Protein AF-A0A7C1H3E2-F1 (afdb_monomer_lite)

pLDDT: mean 92.27, std 12.55, range [46.12, 98.69]

Secondary structure (DSSP, 8-state):
--HHHHHHHHHHTT-SEEEEEEETB-TTHHHHHHHHHTTT-EEEEEEEEEPTT--EEEEEE-SHHHHHHHHHHHHHH-------TTS------

Radius of gyration: 14.84 Å; chains: 1; bounding box: 32×28×38 Å

Structure (mmCIF, N/CA/C/O backbone):
data_AF-A0A7C1H3E2-F1
#
_entry.id   AF-A0A7C1H3E2-F1
#
loop_
_atom_site.group_PDB
_atom_site.id
_atom_site.type_symbol
_atom_site.label_atom_id
_atom_site.label_alt_id
_atom_site.label_comp_id
_atom_site.label_asym_id
_atom_site.label_entity_id
_atom_site.label_seq_id
_atom_site.pdbx_PDB_ins_code
_atom_site.Cartn_x
_atom_site.Cartn_y
_atom_site.Cartn_z
_atom_site.occupancy
_atom_site.B_iso_or_equiv
_atom_site.auth_seq_id
_atom_site.auth_comp_id
_atom_site.auth_asym_id
_atom_site.auth_atom_id
_atom_site.pdbx_PDB_model_num
ATOM 1 N N . MET A 1 1 ? -4.549 11.671 -3.867 1.00 83.81 1 MET A N 1
ATOM 2 C CA . MET A 1 1 ? -5.164 12.211 -2.626 1.00 83.81 1 MET A CA 1
ATOM 3 C C . MET A 1 1 ? -4.182 11.984 -1.484 1.00 83.81 1 MET A C 1
ATOM 5 O O . MET A 1 1 ? -3.506 10.969 -1.522 1.00 83.81 1 MET A O 1
ATOM 9 N N . SER A 1 2 ? -4.033 12.894 -0.515 1.00 96.19 2 SER A N 1
ATOM 10 C CA . SER A 1 2 ? -3.053 12.683 0.566 1.00 96.19 2 SER A CA 1
ATOM 11 C C . SER A 1 2 ? -3.481 11.539 1.507 1.00 96.19 2 SER A C 1
ATOM 13 O O . SER A 1 2 ? -4.686 11.360 1.720 1.00 96.19 2 SER A O 1
ATOM 15 N N . PRO A 1 3 ? -2.533 10.817 2.138 1.00 97.38 3 PRO A N 1
ATOM 16 C CA . PRO A 1 3 ? -2.840 9.778 3.128 1.00 97.38 3 PRO A CA 1
ATOM 17 C C . PRO A 1 3 ? -3.771 10.245 4.259 1.00 97.38 3 PRO A C 1
ATOM 19 O O . PRO A 1 3 ? -4.685 9.527 4.660 1.00 97.38 3 PRO A O 1
ATOM 22 N N . VAL A 1 4 ? -3.601 11.486 4.732 1.00 98.12 4 VAL A N 1
ATOM 23 C CA . VAL A 1 4 ? -4.461 12.087 5.769 1.00 98.12 4 VAL A CA 1
ATOM 24 C C . VAL A 1 4 ? -5.908 12.202 5.299 1.00 98.12 4 VAL A C 1
ATOM 26 O O . VAL A 1 4 ? -6.824 11.854 6.048 1.00 98.12 4 VAL A O 1
ATOM 29 N N . ASN A 1 5 ? -6.124 12.655 4.063 1.00 98.31 5 ASN A N 1
ATOM 30 C CA . ASN A 1 5 ? -7.467 12.827 3.516 1.00 98.31 5 ASN A CA 1
ATOM 31 C C . ASN A 1 5 ? -8.146 11.475 3.273 1.00 98.31 5 ASN A C 1
ATOM 33 O O . ASN A 1 5 ? -9.326 11.336 3.590 1.00 98.31 5 ASN A O 1
ATOM 37 N N . ILE A 1 6 ? -7.395 10.474 2.792 1.00 98.12 6 ILE A N 1
ATOM 38 C CA . ILE A 1 6 ? -7.883 9.096 2.613 1.00 98.12 6 ILE A CA 1
ATOM 39 C C . ILE A 1 6 ? -8.409 8.544 3.938 1.00 98.12 6 ILE A C 1
ATOM 41 O O . ILE A 1 6 ? -9.582 8.186 4.043 1.00 98.12 6 ILE A O 1
ATOM 45 N N . VAL A 1 7 ? -7.568 8.542 4.974 1.00 98.50 7 VAL A N 1
ATOM 46 C CA . VAL A 1 7 ? -7.927 7.981 6.281 1.00 98.50 7 VAL A CA 1
ATOM 47 C C . VAL A 1 7 ? -9.059 8.763 6.946 1.00 98.50 7 VAL A C 1
ATOM 49 O O . VAL A 1 7 ? -9.972 8.169 7.519 1.00 98.50 7 VAL A O 1
ATOM 52 N N . THR A 1 8 ? -9.039 10.095 6.853 1.00 98.38 8 THR A N 1
ATOM 53 C CA . THR A 1 8 ? -10.106 10.937 7.414 1.00 98.38 8 THR A CA 1
ATOM 54 C C . THR A 1 8 ? -11.447 10.623 6.764 1.00 98.38 8 THR A C 1
ATOM 56 O O . THR A 1 8 ? -12.451 10.488 7.464 1.00 98.38 8 THR A O 1
ATOM 59 N N . ARG A 1 9 ? -11.470 10.460 5.438 1.00 98.50 9 ARG A N 1
ATOM 60 C CA . ARG A 1 9 ? -12.698 10.131 4.719 1.00 98.50 9 ARG A CA 1
ATOM 61 C C . ARG A 1 9 ? -13.194 8.725 5.053 1.00 98.50 9 ARG A C 1
ATOM 63 O O . ARG A 1 9 ? -14.387 8.562 5.291 1.00 98.50 9 ARG A O 1
ATOM 70 N N . ALA A 1 10 ? -12.297 7.744 5.137 1.00 98.44 10 ALA A N 1
ATOM 71 C CA . ALA A 1 10 ? -12.642 6.379 5.534 1.00 98.44 10 ALA A CA 1
ATOM 72 C C . ALA A 1 10 ? -13.285 6.331 6.932 1.00 98.44 10 ALA A C 1
ATOM 74 O O . ALA A 1 10 ? -14.315 5.682 7.112 1.00 98.44 10 ALA A O 1
ATOM 75 N N . ALA A 1 11 ? -12.746 7.097 7.887 1.00 98.44 11 ALA A N 1
ATOM 76 C CA . ALA A 1 11 ? -13.309 7.215 9.231 1.00 98.44 11 ALA A CA 1
ATOM 77 C C . ALA A 1 11 ? -14.717 7.831 9.222 1.00 98.44 11 ALA A C 1
ATOM 79 O O . ALA A 1 11 ? -15.619 7.314 9.874 1.00 98.44 11 ALA A O 1
ATOM 80 N N . GLN A 1 12 ? -14.930 8.903 8.449 1.00 98.44 12 GLN A N 1
ATOM 81 C CA . GLN A 1 12 ? -16.256 9.521 8.290 1.00 98.44 12 GLN A CA 1
ATOM 82 C C . GLN A 1 12 ? -17.290 8.565 7.683 1.00 98.44 12 GLN A C 1
ATOM 84 O O . GLN A 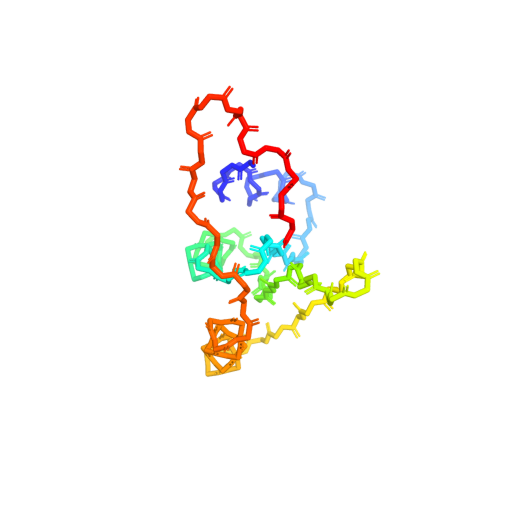1 12 ? -18.479 8.704 7.946 1.00 98.44 12 GLN A O 1
ATOM 89 N N . MET A 1 13 ? -16.841 7.623 6.853 1.00 98.38 13 MET A N 1
ATOM 90 C CA . MET A 1 13 ? -17.686 6.614 6.216 1.00 98.38 13 MET A CA 1
ATOM 91 C C . MET A 1 13 ? -17.907 5.367 7.088 1.00 98.38 13 MET A C 1
ATOM 93 O O . MET A 1 13 ? -18.649 4.481 6.678 1.00 98.38 13 MET A O 1
ATOM 97 N N . GLY A 1 14 ? -17.276 5.277 8.264 1.00 98.19 14 GLY A N 1
ATOM 98 C CA . GLY A 1 14 ? -17.383 4.109 9.141 1.00 98.19 14 GLY A CA 1
ATOM 99 C C . GLY A 1 14 ? -16.698 2.851 8.593 1.00 98.19 14 GLY A C 1
ATOM 100 O O . GLY A 1 14 ? -17.102 1.743 8.935 1.00 98.19 14 GLY A O 1
ATOM 101 N N . LEU 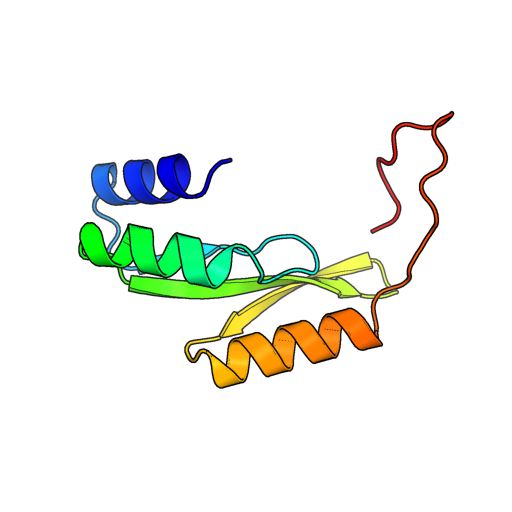A 1 15 ? -15.687 2.996 7.726 1.00 98.56 15 LEU A N 1
ATOM 102 C CA . LEU A 1 15 ? -14.947 1.854 7.182 1.00 98.56 15 LEU A CA 1
ATOM 103 C C . LEU A 1 15 ? -13.997 1.268 8.233 1.00 98.56 15 LEU A C 1
ATOM 105 O O . LEU A 1 15 ? -13.227 2.002 8.846 1.00 98.56 15 LEU A O 1
ATOM 109 N N . GLY A 1 16 ? -14.008 -0.058 8.393 1.00 98.31 16 GLY A N 1
ATOM 110 C CA . GLY A 1 16 ? -13.083 -0.775 9.283 1.00 98.31 16 GLY A CA 1
ATOM 111 C C . GLY A 1 16 ? -11.786 -1.240 8.611 1.00 98.31 16 GLY A C 1
ATOM 112 O O . GLY A 1 16 ? -10.817 -1.548 9.302 1.00 98.31 16 GLY A O 1
ATOM 113 N N . LEU A 1 17 ? -11.755 -1.278 7.276 1.00 98.31 17 LEU A N 1
ATOM 114 C CA . LEU A 1 17 ? -10.638 -1.780 6.479 1.00 98.31 17 LEU A CA 1
ATOM 115 C C . LEU A 1 17 ? -10.449 -0.920 5.229 1.00 98.31 17 LEU A C 1
ATOM 117 O O . LEU A 1 17 ? -11.419 -0.623 4.531 1.00 98.31 17 LEU A O 1
ATOM 121 N N . ILE A 1 18 ? -9.203 -0.561 4.932 1.00 98.38 18 ILE A N 1
ATOM 122 C CA . ILE A 1 18 ? -8.803 0.100 3.686 1.00 98.38 18 ILE A CA 1
ATOM 123 C C . ILE A 1 18 ? -7.513 -0.513 3.132 1.00 98.38 18 ILE A C 1
ATOM 125 O O . ILE A 1 18 ? -6.772 -1.188 3.844 1.00 98.38 18 ILE A O 1
ATOM 129 N N . ALA A 1 19 ? -7.222 -0.230 1.867 1.00 97.94 19 ALA A N 1
ATOM 130 C CA . ALA A 1 19 ? -5.915 -0.433 1.259 1.00 97.94 19 ALA A CA 1
ATOM 131 C C . ALA A 1 19 ? -5.588 0.786 0.390 1.00 97.94 19 ALA A C 1
ATOM 133 O O . ALA A 1 19 ? -6.490 1.376 -0.208 1.00 97.94 19 ALA A O 1
ATOM 134 N N . VAL A 1 20 ? -4.314 1.168 0.329 1.00 97.00 20 VAL A N 1
ATOM 135 C CA . VAL A 1 20 ? -3.818 2.169 -0.626 1.00 97.00 20 VAL A CA 1
ATOM 136 C C . VAL A 1 20 ? -2.932 1.456 -1.629 1.00 97.00 20 VAL A C 1
ATOM 138 O O . VAL A 1 20 ? -2.035 0.717 -1.231 1.00 97.00 20 VAL A O 1
ATOM 141 N N . THR A 1 21 ? -3.222 1.665 -2.910 1.00 97.50 21 THR A N 1
ATOM 142 C CA . THR A 1 21 ? -2.602 0.978 -4.046 1.00 97.50 21 THR A CA 1
ATOM 143 C C . THR A 1 21 ? -2.055 2.020 -5.012 1.00 97.50 21 THR A C 1
ATOM 145 O O . THR A 1 21 ? -2.658 2.292 -6.046 1.00 97.50 21 THR A O 1
ATOM 148 N N . ASP A 1 22 ? -0.945 2.661 -4.644 1.00 95.81 22 ASP A N 1
ATOM 149 C CA . ASP A 1 22 ? -0.278 3.599 -5.550 1.00 95.81 22 ASP A CA 1
ATOM 150 C C . ASP A 1 22 ? 0.332 2.840 -6.743 1.00 95.81 22 ASP A C 1
ATOM 152 O O . ASP A 1 22 ? 0.655 1.650 -6.650 1.00 95.81 22 ASP A O 1
ATOM 156 N N . HIS A 1 23 ? 0.500 3.529 -7.873 1.00 94.00 23 HIS A N 1
ATOM 157 C CA . HIS A 1 23 ? 1.074 2.929 -9.077 1.00 94.00 23 HIS A CA 1
ATOM 158 C C . HIS A 1 23 ? 2.508 2.467 -8.840 1.00 94.00 23 HIS A C 1
ATOM 160 O O . HIS A 1 23 ? 3.372 3.283 -8.510 1.00 94.00 23 HIS A O 1
ATOM 166 N N . ASN A 1 24 ? 2.745 1.166 -9.035 1.00 94.81 24 ASN A N 1
ATOM 167 C CA . ASN A 1 24 ? 4.057 0.528 -8.939 1.00 94.81 24 ASN A CA 1
ATOM 168 C C . ASN A 1 24 ? 4.829 0.916 -7.655 1.00 94.81 24 ASN A C 1
ATOM 170 O O . ASN A 1 24 ? 6.053 1.038 -7.652 1.00 94.81 24 ASN A O 1
ATOM 174 N N . CYS A 1 25 ? 4.118 1.173 -6.553 1.00 95.62 25 CYS A N 1
ATOM 175 C CA . CYS A 1 25 ? 4.724 1.737 -5.356 1.00 95.62 25 CYS A CA 1
ATOM 176 C C . CYS A 1 25 ? 3.904 1.416 -4.107 1.00 95.62 25 CYS A C 1
ATOM 178 O O . CYS A 1 25 ? 2.681 1.504 -4.098 1.00 95.62 25 CYS A O 1
ATOM 180 N N . THR A 1 26 ? 4.600 1.094 -3.021 1.00 97.69 26 THR A N 1
ATOM 181 C CA . THR A 1 26 ? 4.019 0.831 -1.696 1.00 97.69 26 THR A CA 1
ATOM 182 C C . THR A 1 26 ? 4.481 1.845 -0.644 1.00 97.69 26 THR A C 1
ATOM 184 O O . THR A 1 26 ? 4.186 1.688 0.543 1.00 97.69 26 THR A O 1
ATOM 187 N N . LEU A 1 27 ? 5.227 2.887 -1.035 1.00 97.06 27 LEU A N 1
ATOM 188 C CA . LEU A 1 27 ? 5.957 3.760 -0.105 1.00 97.06 27 LEU A CA 1
ATOM 189 C C . LEU A 1 27 ? 5.048 4.615 0.791 1.00 97.06 27 LEU A C 1
ATOM 191 O O . LEU A 1 27 ? 5.433 4.947 1.911 1.00 97.06 27 LEU A O 1
ATOM 195 N N . HIS A 1 28 ? 3.820 4.925 0.365 1.00 97.25 28 HIS A N 1
ATOM 196 C CA . HIS A 1 28 ? 2.830 5.556 1.247 1.00 97.25 28 HIS A CA 1
ATOM 197 C C . HIS A 1 28 ? 2.161 4.584 2.223 1.00 97.25 28 HIS A C 1
ATOM 199 O O . HIS A 1 28 ? 1.467 5.032 3.142 1.00 97.25 28 HIS A O 1
ATOM 205 N N . GLY A 1 29 ? 2.363 3.276 2.060 1.00 97.19 29 GLY A N 1
ATOM 206 C CA . GLY A 1 29 ? 1.789 2.238 2.906 1.00 97.19 29 GLY A CA 1
ATOM 207 C C . GLY A 1 29 ? 2.050 2.477 4.396 1.00 97.19 29 GLY A C 1
ATOM 208 O O . GLY A 1 29 ? 1.081 2.629 5.145 1.00 97.19 29 GLY A O 1
ATOM 209 N N . PRO A 1 30 ? 3.317 2.566 4.857 1.00 98.00 30 PRO A N 1
ATOM 210 C CA . PRO A 1 30 ? 3.634 2.713 6.281 1.00 98.00 30 PRO A CA 1
ATOM 211 C C . PRO A 1 30 ? 3.002 3.954 6.919 1.00 98.00 30 PRO A C 1
ATOM 213 O O . PRO A 1 30 ? 2.411 3.875 8.001 1.00 98.00 30 PRO A O 1
ATOM 216 N N . LEU A 1 31 ? 3.058 5.094 6.219 1.00 98.25 31 LEU A N 1
ATOM 217 C CA . LEU A 1 31 ? 2.423 6.330 6.673 1.00 98.25 31 LEU A CA 1
ATOM 218 C C . LEU A 1 31 ? 0.905 6.150 6.772 1.00 98.25 31 LEU A C 1
ATOM 220 O O . LEU A 1 31 ? 0.328 6.422 7.823 1.00 98.25 31 LEU A O 1
ATOM 224 N N . THR A 1 32 ? 0.259 5.656 5.716 1.00 98.31 32 THR A N 1
ATOM 225 C CA . THR A 1 32 ? -1.196 5.454 5.688 1.00 98.31 32 THR A CA 1
ATOM 226 C C . THR A 1 32 ? -1.648 4.519 6.803 1.00 98.31 32 THR A C 1
ATOM 228 O O . THR A 1 32 ? -2.592 4.847 7.520 1.00 98.31 32 THR A O 1
ATOM 231 N N . ARG A 1 33 ? -0.939 3.405 7.020 1.00 98.44 33 ARG A N 1
ATOM 232 C CA . ARG A 1 33 ? -1.256 2.448 8.084 1.00 98.44 33 ARG A CA 1
ATOM 233 C C . ARG A 1 33 ? -1.148 3.069 9.473 1.00 98.44 33 ARG A C 1
ATOM 235 O O . ARG A 1 33 ? -2.058 2.903 10.282 1.00 98.44 33 ARG A O 1
ATOM 242 N N . SER A 1 34 ? -0.102 3.857 9.725 1.00 98.50 34 SER A N 1
ATOM 243 C CA . SER A 1 34 ? 0.045 4.615 10.975 1.00 98.50 34 SER A CA 1
ATOM 244 C C . SER A 1 34 ? -1.098 5.614 11.194 1.00 98.50 34 SER A C 1
ATOM 246 O O . SER A 1 34 ? -1.605 5.749 12.309 1.00 98.50 34 SER A O 1
ATOM 248 N N . LEU A 1 35 ? -1.538 6.318 10.144 1.00 98.56 35 LEU A N 1
ATOM 249 C CA . LEU A 1 35 ? -2.673 7.242 10.223 1.00 98.56 35 LEU A CA 1
ATOM 250 C C . LEU A 1 35 ? -3.994 6.496 10.490 1.00 98.56 35 LEU A C 1
ATOM 252 O O . LEU A 1 35 ? -4.770 6.925 11.344 1.00 98.56 35 LEU A O 1
ATOM 256 N N . ALA A 1 36 ? -4.235 5.394 9.774 1.00 98.56 36 ALA A N 1
ATOM 257 C CA . ALA A 1 36 ? -5.448 4.578 9.852 1.00 98.56 36 ALA A CA 1
ATOM 258 C C . ALA A 1 36 ? -5.619 3.929 11.230 1.00 98.56 36 ALA A C 1
ATOM 260 O O . ALA A 1 36 ? -6.697 4.016 11.823 1.00 98.56 36 ALA A O 1
ATOM 261 N N . ALA A 1 37 ? -4.529 3.400 11.796 1.00 98.38 37 ALA A N 1
ATOM 262 C CA . ALA A 1 37 ? -4.523 2.799 13.126 1.00 98.38 37 ALA A CA 1
ATOM 263 C C . ALA A 1 37 ? -5.007 3.781 14.209 1.00 98.38 37 ALA A C 1
ATOM 265 O O . ALA A 1 37 ? -5.801 3.411 15.071 1.00 98.38 37 ALA A O 1
ATOM 266 N N . ARG A 1 38 ? -4.631 5.068 14.123 1.00 98.31 38 ARG A N 1
ATOM 267 C CA . ARG A 1 38 ? -5.105 6.115 15.057 1.00 98.31 38 ARG A CA 1
ATOM 268 C C . ARG A 1 38 ? -6.603 6.415 14.953 1.00 98.31 38 ARG A C 1
ATOM 270 O O . ARG A 1 38 ? -7.142 7.119 15.802 1.00 98.31 38 ARG A O 1
ATOM 277 N N . LYS A 1 39 ? -7.266 5.930 13.905 1.00 98.12 39 LYS A N 1
ATOM 278 C CA . LYS A 1 39 ? -8.714 6.038 13.689 1.00 98.12 39 LYS A CA 1
ATOM 279 C C . LYS A 1 39 ? -9.443 4.707 13.900 1.00 98.12 39 LYS A C 1
ATOM 281 O O . LYS A 1 39 ? -10.639 4.652 13.646 1.00 98.12 39 LYS A O 1
ATOM 286 N N . GLY A 1 40 ? -8.749 3.661 14.360 1.00 98.19 40 GLY A N 1
ATOM 287 C CA . GLY A 1 40 ? -9.327 2.324 14.525 1.00 98.19 40 GLY A C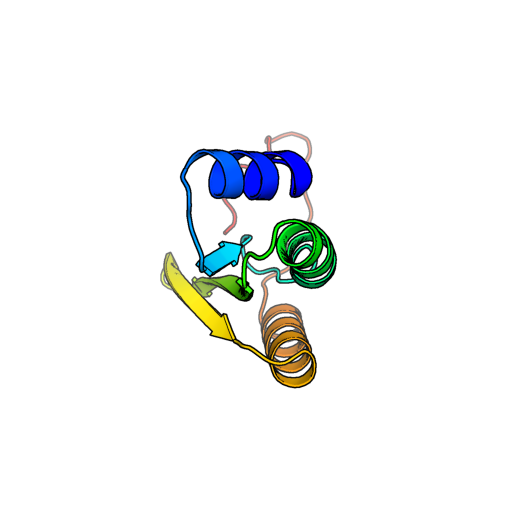A 1
ATOM 288 C C . GLY A 1 40 ? -9.613 1.608 13.202 1.00 98.19 40 GLY A C 1
ATOM 289 O O . GLY A 1 40 ? -10.447 0.711 13.171 1.00 98.19 40 GLY A O 1
ATOM 290 N N . ILE A 1 41 ? -8.952 2.014 12.114 1.00 98.69 41 ILE A N 1
ATOM 291 C CA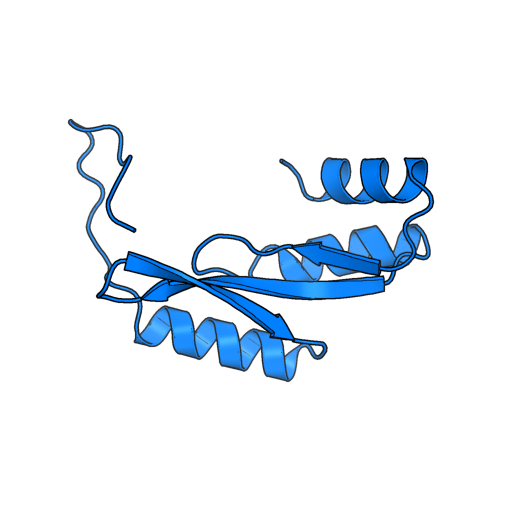 . ILE A 1 41 ? -9.124 1.437 10.777 1.00 98.69 41 ILE A CA 1
ATOM 292 C C . ILE A 1 41 ? -7.914 0.559 10.475 1.00 98.69 41 ILE A C 1
ATOM 294 O O . ILE A 1 41 ? -6.772 1.015 10.585 1.00 98.69 41 ILE A O 1
ATOM 298 N N . TYR A 1 42 ? -8.151 -0.683 10.059 1.00 98.50 42 TYR A N 1
ATOM 299 C CA . TYR A 1 42 ? -7.083 -1.543 9.566 1.00 98.50 42 TYR A CA 1
ATOM 300 C C . TYR A 1 42 ? -6.700 -1.132 8.141 1.00 98.50 42 TYR A C 1
ATOM 302 O O . TYR A 1 42 ? -7.565 -0.865 7.308 1.00 98.50 42 TYR A O 1
ATOM 310 N N . CYS A 1 43 ? -5.404 -1.056 7.848 1.00 98.44 43 CYS A N 1
ATOM 311 C CA . CYS A 1 43 ? -4.915 -0.714 6.515 1.00 98.44 43 CYS A CA 1
ATOM 312 C C . CYS A 1 43 ? -4.013 -1.832 6.010 1.00 98.44 43 CYS A C 1
ATOM 314 O O . CYS A 1 43 ? -2.963 -2.070 6.606 1.00 98.44 43 CYS A O 1
ATOM 316 N N . LEU A 1 44 ? -4.397 -2.464 4.904 1.00 98.50 44 LEU A N 1
ATOM 317 C CA . LEU A 1 44 ? -3.498 -3.319 4.136 1.00 98.50 44 LEU A CA 1
ATOM 318 C C . LEU A 1 44 ? -2.533 -2.452 3.332 1.00 98.50 44 LEU A C 1
ATOM 320 O O . LEU A 1 44 ? -2.840 -1.309 2.972 1.00 98.50 44 LEU A O 1
ATOM 324 N N . PHE A 1 45 ? -1.374 -3.012 3.022 1.00 98.50 45 PHE A N 1
ATOM 325 C CA . PHE A 1 45 ? -0.504 -2.439 2.013 1.00 98.50 45 PHE A CA 1
ATOM 326 C C . PHE A 1 45 ? -0.930 -2.904 0.633 1.00 98.50 45 PHE A C 1
ATOM 328 O O . PHE A 1 45 ? -1.413 -4.023 0.466 1.00 98.50 45 PHE A O 1
ATOM 335 N N . GLY A 1 46 ? -0.690 -2.068 -0.368 1.00 97.50 46 GLY A N 1
ATOM 336 C CA . GLY A 1 46 ? -0.847 -2.499 -1.736 1.00 97.50 46 GLY A CA 1
ATOM 337 C C . GLY A 1 46 ? -0.140 -1.614 -2.739 1.00 97.50 46 GLY A C 1
ATOM 338 O O . GLY A 1 46 ? 0.407 -0.564 -2.403 1.00 97.50 46 GLY A O 1
ATOM 339 N N . ALA A 1 47 ? -0.160 -2.086 -3.975 1.00 97.88 47 ALA A N 1
ATOM 340 C CA . ALA A 1 47 ? 0.279 -1.368 -5.157 1.00 97.88 47 ALA A CA 1
ATOM 341 C C . ALA A 1 47 ? -0.639 -1.741 -6.322 1.00 97.88 47 ALA A C 1
ATOM 343 O O . ALA A 1 47 ? -1.131 -2.871 -6.403 1.00 97.88 47 ALA A O 1
ATOM 344 N N . GLU A 1 48 ? -0.859 -0.787 -7.217 1.00 97.88 48 GLU A N 1
ATOM 345 C CA . GLU A 1 48 ? -1.407 -1.049 -8.542 1.00 97.88 48 GLU A CA 1
ATOM 346 C C . GLU A 1 48 ? -0.229 -1.301 -9.486 1.00 97.88 48 GLU A C 1
ATOM 348 O O . GLU A 1 48 ? 0.458 -0.367 -9.903 1.00 97.88 48 GLU A O 1
ATOM 353 N N . VAL A 1 49 ? 0.051 -2.576 -9.749 1.00 95.81 49 VAL A N 1
ATOM 354 C CA . VAL A 1 49 ? 1.167 -3.012 -10.591 1.00 95.81 49 VAL A CA 1
ATOM 355 C C . VAL A 1 49 ? 0.711 -3.079 -12.042 1.00 95.81 49 VAL A C 1
ATOM 357 O O . VAL A 1 49 ? -0.311 -3.697 -12.337 1.00 95.81 49 VAL A O 1
ATOM 360 N N . ASN A 1 50 ? 1.474 -2.472 -12.945 1.00 93.38 50 ASN A N 1
ATOM 361 C CA . ASN A 1 50 ? 1.223 -2.536 -14.384 1.00 93.38 50 ASN A CA 1
ATOM 362 C C . ASN A 1 50 ? 2.134 -3.587 -15.047 1.00 93.38 50 ASN A C 1
ATOM 364 O O . ASN A 1 50 ? 3.331 -3.652 -14.759 1.00 93.38 50 ASN A O 1
ATOM 368 N N . THR A 1 51 ? 1.568 -4.447 -15.898 1.00 91.12 51 THR A N 1
ATOM 369 C CA . THR A 1 51 ? 2.337 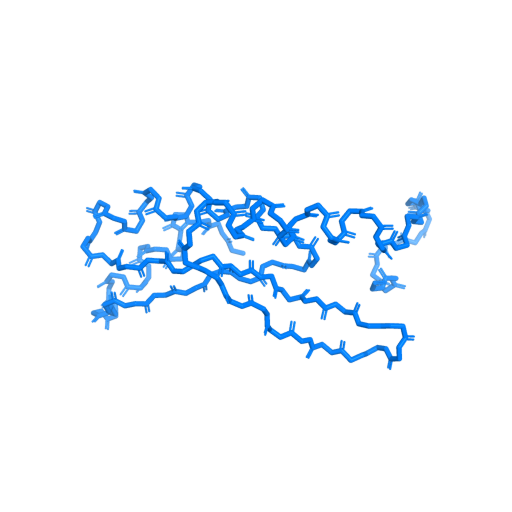-5.431 -16.680 1.00 91.12 51 THR A CA 1
ATOM 370 C C . THR A 1 51 ? 2.779 -4.860 -18.023 1.00 91.12 51 THR A C 1
ATOM 372 O O . THR A 1 51 ? 2.265 -3.856 -18.498 1.00 91.12 51 THR A O 1
ATOM 375 N N . ARG A 1 52 ? 3.689 -5.561 -18.707 1.00 88.81 52 ARG A N 1
ATOM 376 C CA . ARG A 1 52 ? 4.177 -5.178 -20.045 1.00 88.81 52 ARG A CA 1
ATOM 377 C C . ARG A 1 52 ? 3.084 -5.155 -21.120 1.00 88.81 52 ARG A C 1
ATOM 379 O O . ARG A 1 52 ? 3.258 -4.525 -22.156 1.00 88.81 52 ARG A O 1
ATOM 386 N N . GLU A 1 53 ? 1.999 -5.886 -20.899 1.00 92.62 53 GLU A N 1
ATOM 387 C CA . GLU A 1 53 ? 0.797 -5.921 -21.732 1.00 92.62 53 GLU A CA 1
ATOM 388 C C . GLU A 1 53 ? -0.218 -4.834 -21.344 1.00 92.62 53 GLU A C 1
ATOM 390 O O . GLU A 1 53 ? -1.348 -4.865 -21.828 1.00 92.62 53 GLU A O 1
ATOM 395 N N . GLU A 1 54 ? 0.170 -3.889 -20.479 1.00 89.44 54 GLU A N 1
ATOM 396 C CA . GLU A 1 54 ? -0.666 -2.797 -19.972 1.00 89.44 54 GLU A CA 1
ATOM 397 C C . GLU A 1 54 ? -1.841 -3.284 -19.105 1.00 89.44 54 GLU A C 1
ATOM 399 O O . GLU A 1 54 ? -2.900 -2.656 -19.035 1.00 89.44 54 GLU A O 1
ATOM 404 N N . ILE A 1 55 ? -1.675 -4.427 -18.429 1.00 94.38 55 ILE A N 1
ATOM 405 C CA . ILE A 1 55 ? -2.677 -4.956 -17.499 1.00 94.38 55 ILE A CA 1
ATOM 406 C C . ILE A 1 55 ? -2.422 -4.375 -16.110 1.00 94.38 55 ILE A C 1
ATOM 408 O O . ILE A 1 55 ? -1.307 -4.428 -15.599 1.00 94.38 55 ILE A O 1
ATOM 412 N N . HIS A 1 56 ? -3.473 -3.848 -15.483 1.00 94.94 56 HIS A N 1
ATOM 413 C CA . HIS A 1 56 ? -3.411 -3.280 -14.140 1.00 94.94 56 HIS A CA 1
ATOM 414 C C . HIS A 1 56 ? -3.847 -4.325 -13.115 1.00 94.94 56 HIS A C 1
ATOM 416 O O . HIS A 1 56 ? -4.982 -4.807 -13.133 1.00 94.94 56 HIS A O 1
ATOM 422 N N . CYS A 1 57 ? -2.942 -4.658 -12.206 1.00 96.25 57 CYS A N 1
ATOM 423 C CA . CYS A 1 57 ? -3.123 -5.679 -11.188 1.00 96.25 57 CYS A CA 1
ATOM 424 C C . CYS A 1 57 ? -3.076 -5.045 -9.798 1.00 96.25 57 CYS A C 1
ATOM 426 O O . CYS A 1 57 ? -2.123 -4.350 -9.451 1.00 96.25 57 CYS A O 1
ATOM 428 N N . LEU A 1 58 ? -4.080 -5.325 -8.967 1.00 98.06 58 LEU A N 1
ATOM 429 C CA . LEU A 1 58 ? -4.036 -4.957 -7.555 1.00 98.06 58 LEU A CA 1
ATOM 430 C C . LEU A 1 58 ? -3.279 -6.026 -6.769 1.00 98.06 58 LEU A C 1
ATOM 432 O O . LEU A 1 58 ? -3.685 -7.188 -6.730 1.00 98.06 58 LEU A O 1
ATOM 436 N N . CYS A 1 59 ? -2.206 -5.617 -6.104 1.00 97.94 59 CYS A N 1
ATOM 437 C CA . CYS A 1 59 ? -1.458 -6.455 -5.178 1.00 97.94 59 CYS A CA 1
ATOM 438 C C . CYS A 1 59 ? -1.728 -5.969 -3.755 1.00 97.94 59 CYS A C 1
ATOM 440 O O . CYS A 1 59 ? -1.511 -4.795 -3.465 1.00 97.94 59 CYS A O 1
ATOM 442 N N . LEU A 1 60 ? -2.190 -6.860 -2.873 1.00 98.50 60 LEU A N 1
ATOM 443 C CA . LEU A 1 60 ? -2.475 -6.558 -1.469 1.00 98.50 60 LEU A CA 1
ATOM 444 C C . LEU A 1 60 ? -1.668 -7.483 -0.563 1.00 98.50 60 LEU A C 1
ATOM 446 O O . LEU A 1 60 ? -1.657 -8.696 -0.767 1.00 98.50 60 LEU A O 1
ATOM 450 N N . VAL A 1 61 ? -1.016 -6.908 0.443 1.00 98.31 61 VAL A N 1
ATOM 451 C CA . VAL A 1 61 ? -0.210 -7.627 1.435 1.00 98.31 61 VAL A CA 1
ATOM 452 C C . VAL A 1 61 ? -0.409 -7.025 2.822 1.00 98.31 61 VAL A C 1
ATOM 454 O O . VAL A 1 61 ? -0.831 -5.875 2.959 1.00 98.31 61 VAL A O 1
ATOM 457 N N . ASP A 1 62 ? -0.124 -7.803 3.860 1.00 97.69 62 ASP A N 1
ATOM 458 C CA . ASP A 1 62 ? -0.483 -7.442 5.233 1.00 97.69 62 ASP A CA 1
ATOM 459 C C . ASP A 1 62 ? 0.735 -7.055 6.082 1.00 97.69 62 ASP A C 1
ATOM 461 O O . ASP A 1 62 ? 0.721 -6.062 6.820 1.00 97.69 62 ASP A O 1
ATOM 465 N N . THR A 1 63 ? 1.831 -7.807 5.962 1.00 98.38 63 THR A N 1
ATOM 466 C CA . THR A 1 63 ? 3.021 -7.574 6.789 1.00 98.38 63 THR A CA 1
ATOM 467 C C . THR A 1 63 ? 4.005 -6.604 6.137 1.00 98.38 63 THR A C 1
ATOM 469 O O . THR A 1 63 ? 3.994 -6.376 4.925 1.00 98.38 63 THR A O 1
ATOM 472 N N . GLU A 1 64 ? 4.869 -6.006 6.958 1.00 98.12 64 GLU A N 1
ATOM 473 C CA . GLU A 1 64 ? 5.915 -5.102 6.468 1.00 98.12 64 GLU A CA 1
ATOM 474 C C . GLU A 1 64 ? 6.932 -5.853 5.600 1.00 98.12 64 GLU A C 1
ATOM 476 O O . GLU A 1 64 ? 7.379 -5.339 4.579 1.00 98.12 64 GLU A O 1
ATOM 481 N N . GLU A 1 65 ? 7.237 -7.099 5.957 1.00 98.62 65 GLU A N 1
ATOM 482 C CA . GLU A 1 65 ? 8.136 -7.978 5.211 1.00 98.62 65 GLU A CA 1
ATOM 483 C C . GLU A 1 65 ? 7.570 -8.279 3.819 1.00 98.62 65 GLU A C 1
ATOM 485 O O . GLU A 1 65 ? 8.288 -8.183 2.825 1.00 98.62 65 GLU A O 1
ATOM 490 N N . GLN A 1 66 ? 6.268 -8.574 3.724 1.00 98.62 66 GLN A N 1
ATOM 491 C CA . GLN A 1 66 ? 5.598 -8.778 2.438 1.00 98.62 66 GLN A CA 1
ATOM 492 C C . GLN A 1 66 ? 5.564 -7.491 1.603 1.00 98.62 66 GLN A C 1
ATOM 494 O O . GLN A 1 66 ? 5.763 -7.541 0.389 1.00 98.62 66 GLN A O 1
ATOM 499 N N . ARG A 1 67 ? 5.340 -6.333 2.239 1.00 98.44 67 ARG A N 1
ATOM 500 C CA . ARG A 1 67 ? 5.373 -5.024 1.571 1.00 98.44 67 ARG A CA 1
ATOM 501 C C . ARG A 1 67 ? 6.748 -4.729 0.984 1.00 98.44 67 ARG A C 1
ATOM 503 O O . ARG A 1 67 ? 6.830 -4.290 -0.158 1.00 98.44 67 ARG A O 1
ATOM 510 N N . LEU A 1 68 ? 7.808 -4.956 1.756 1.00 98.62 68 LEU A N 1
ATOM 511 C CA . LEU A 1 68 ? 9.185 -4.763 1.307 1.00 98.62 68 LEU A CA 1
ATOM 512 C C . LEU A 1 68 ? 9.523 -5.712 0.156 1.00 98.62 68 LEU A C 1
ATOM 514 O O . LEU A 1 68 ? 10.020 -5.251 -0.863 1.00 98.62 68 LEU A O 1
ATOM 518 N N . ALA A 1 69 ? 9.152 -6.992 0.258 1.00 98.62 69 ALA A N 1
ATOM 519 C CA . ALA A 1 69 ? 9.343 -7.951 -0.830 1.00 98.62 69 ALA A CA 1
ATOM 520 C C . ALA A 1 69 ? 8.605 -7.536 -2.118 1.00 98.62 69 ALA A C 1
ATOM 522 O O . ALA A 1 69 ? 9.158 -7.649 -3.211 1.00 98.62 69 ALA A O 1
ATOM 523 N N . LEU A 1 70 ? 7.377 -7.017 -1.999 1.00 98.19 70 LEU A N 1
ATOM 524 C CA . LEU A 1 70 ? 6.625 -6.482 -3.135 1.00 98.19 70 LEU A CA 1
ATOM 525 C C . LEU A 1 70 ? 7.295 -5.232 -3.725 1.00 98.19 70 LEU A C 1
ATOM 527 O O . LEU A 1 70 ? 7.418 -5.134 -4.943 1.00 98.19 70 LEU A O 1
ATOM 531 N N . GLN A 1 71 ? 7.744 -4.290 -2.890 1.00 98.12 71 GLN A N 1
ATOM 532 C CA . GLN A 1 71 ? 8.449 -3.094 -3.360 1.00 98.12 71 GLN A CA 1
ATOM 533 C C . GLN A 1 71 ? 9.739 -3.463 -4.095 1.00 98.12 71 GLN A C 1
ATOM 535 O O . GLN A 1 71 ? 9.976 -2.946 -5.181 1.00 98.12 71 GLN A O 1
ATOM 540 N N . ASP A 1 72 ? 10.538 -4.373 -3.538 1.00 98.25 72 ASP A N 1
ATOM 541 C CA . ASP A 1 72 ? 11.783 -4.833 -4.152 1.00 98.25 72 ASP A CA 1
ATOM 542 C C . ASP A 1 72 ? 11.519 -5.525 -5.492 1.00 98.25 72 ASP A C 1
ATOM 544 O O . ASP A 1 72 ? 12.231 -5.273 -6.466 1.00 98.25 72 ASP A O 1
ATOM 548 N N . TYR A 1 73 ? 10.468 -6.348 -5.575 1.00 97.44 73 TYR A N 1
ATOM 549 C CA . TYR A 1 73 ? 10.039 -6.947 -6.838 1.00 97.44 73 TYR A CA 1
ATOM 550 C C . TYR A 1 73 ? 9.690 -5.875 -7.874 1.00 97.44 73 TYR A C 1
ATOM 552 O O . TYR A 1 73 ? 10.153 -5.951 -9.012 1.00 97.44 73 TYR A O 1
ATOM 560 N N . ILE A 1 74 ? 8.914 -4.857 -7.495 1.00 96.00 74 ILE A N 1
ATOM 561 C CA . ILE A 1 74 ? 8.545 -3.780 -8.416 1.00 96.00 74 ILE A CA 1
ATOM 562 C C . ILE A 1 74 ? 9.789 -3.004 -8.868 1.00 96.00 74 ILE A C 1
ATOM 564 O O . ILE A 1 74 ? 9.990 -2.836 -10.066 1.00 96.00 74 ILE A O 1
ATOM 568 N N . GLU A 1 75 ? 10.670 -2.598 -7.952 1.00 95.12 75 GLU A N 1
ATOM 569 C CA . GLU A 1 75 ? 11.896 -1.851 -8.279 1.00 95.12 75 GLU A CA 1
ATOM 570 C C . GLU A 1 75 ? 12.833 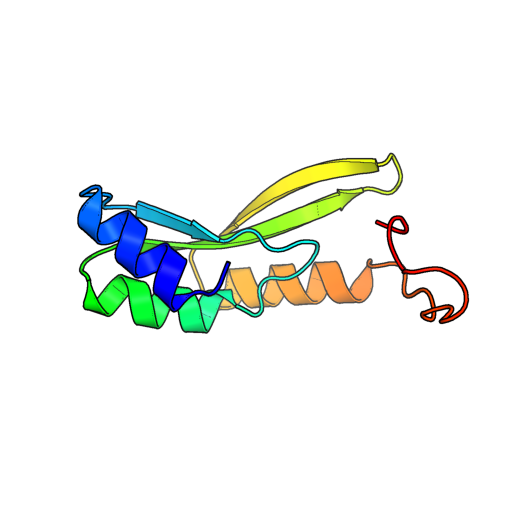-2.606 -9.231 1.00 95.12 75 GLU A C 1
ATOM 572 O O . GLU A 1 75 ? 13.483 -1.988 -10.075 1.00 95.12 75 GLU A O 1
ATOM 577 N N . GLN A 1 76 ? 12.903 -3.935 -9.118 1.00 95.75 76 GLN A N 1
ATOM 578 C CA . GLN A 1 76 ? 13.728 -4.776 -9.991 1.00 95.75 76 GLN A CA 1
ATOM 579 C C . GLN A 1 76 ? 13.145 -4.946 -11.399 1.00 95.75 76 GLN A C 1
ATOM 581 O O . GLN A 1 76 ? 13.896 -5.228 -12.332 1.00 95.75 76 GLN A O 1
ATOM 586 N N . ASN A 1 77 ? 11.827 -4.796 -11.557 1.00 93.69 77 ASN A N 1
ATOM 587 C CA . ASN A 1 77 ? 11.121 -5.091 -12.807 1.00 93.69 77 ASN A CA 1
ATOM 588 C C . ASN A 1 77 ? 10.554 -3.845 -13.506 1.00 93.69 77 ASN A C 1
ATOM 590 O O . ASN A 1 77 ? 10.176 -3.926 -14.677 1.00 93.69 77 ASN A O 1
ATOM 594 N N . ILE A 1 78 ? 10.489 -2.699 -12.824 1.00 90.44 78 ILE A N 1
ATOM 595 C CA . ILE A 1 78 ? 9.932 -1.468 -13.383 1.00 90.44 78 ILE A CA 1
ATOM 596 C C . ILE A 1 78 ? 10.832 -0.901 -14.483 1.00 90.44 78 ILE A C 1
ATOM 598 O O . ILE A 1 78 ? 12.055 -0.790 -14.346 1.00 90.44 78 ILE A O 1
ATOM 602 N N . THR A 1 79 ? 10.215 -0.486 -15.588 1.00 86.00 79 THR A N 1
ATOM 603 C CA . THR A 1 79 ? 10.938 0.196 -16.663 1.00 86.00 79 THR A CA 1
ATOM 604 C C . THR A 1 79 ? 11.188 1.643 -16.250 1.00 86.00 79 THR A C 1
ATOM 606 O O . THR A 1 79 ? 10.261 2.432 -16.098 1.00 86.00 79 THR A O 1
ATOM 609 N N . ARG A 1 80 ? 12.457 2.021 -16.072 1.00 83.31 80 ARG A N 1
ATOM 610 C CA . ARG A 1 80 ? 12.831 3.398 -15.726 1.00 83.31 80 ARG A CA 1
ATOM 611 C C . ARG A 1 80 ? 13.017 4.220 -16.990 1.00 83.31 80 ARG A C 1
ATOM 613 O O . ARG A 1 80 ? 14.010 4.052 -17.696 1.00 83.31 80 ARG A O 1
ATOM 620 N N . ILE A 1 81 ? 12.080 5.126 -17.252 1.00 80.19 81 ILE A N 1
ATOM 621 C CA . ILE A 1 81 ? 12.159 6.031 -18.398 1.00 80.19 81 ILE A CA 1
ATOM 622 C C . ILE A 1 81 ? 12.447 7.451 -17.903 1.00 80.19 81 ILE A C 1
ATOM 624 O O . ILE A 1 81 ? 11.718 7.956 -17.046 1.00 80.19 81 ILE A O 1
ATOM 628 N N . PRO A 1 82 ? 13.511 8.110 -18.400 1.00 81.56 82 PRO A N 1
ATOM 629 C CA . PRO A 1 82 ? 13.794 9.491 -18.045 1.00 81.56 82 PRO A CA 1
ATOM 630 C C . PRO A 1 82 ? 12.618 10.403 -18.392 1.00 81.56 82 PRO A C 1
ATOM 632 O O . PRO A 1 82 ? 12.083 10.353 -19.500 1.00 81.56 82 PRO A O 1
ATOM 635 N N . ASN A 1 83 ? 12.245 11.267 -17.450 1.00 80.06 83 ASN A N 1
ATOM 636 C CA . ASN A 1 83 ? 11.232 12.284 -17.687 1.00 80.06 83 ASN A CA 1
ATOM 637 C C . ASN A 1 83 ? 11.678 13.217 -18.829 1.00 80.06 83 ASN A C 1
ATOM 639 O O . ASN A 1 83 ? 12.750 13.818 -18.747 1.00 80.06 83 ASN A O 1
ATOM 643 N N . ASN A 1 84 ? 10.853 13.364 -19.867 1.00 81.00 84 ASN A N 1
ATOM 644 C CA . ASN A 1 84 ? 11.077 14.334 -20.936 1.00 81.00 84 ASN A CA 1
ATOM 645 C C . ASN A 1 84 ? 10.247 15.598 -20.656 1.00 81.00 84 ASN A C 1
ATOM 647 O O . ASN A 1 84 ? 9.051 15.574 -20.909 1.00 81.00 84 ASN A O 1
ATOM 651 N N . PRO A 1 85 ? 10.842 16.717 -20.210 1.00 80.81 85 PRO A N 1
ATOM 652 C CA . PRO A 1 85 ? 10.099 17.898 -19.757 1.00 80.81 85 PRO A CA 1
ATOM 653 C C . PRO A 1 85 ? 9.279 18.612 -20.847 1.00 80.81 85 PRO A C 1
ATOM 655 O O . PRO A 1 85 ? 8.439 19.444 -20.513 1.00 80.81 85 PRO A O 1
ATOM 658 N N . MET A 1 86 ? 9.499 18.306 -22.132 1.00 80.12 86 MET A N 1
ATOM 659 C CA . MET A 1 86 ? 8.703 18.846 -23.246 1.00 80.12 86 MET A CA 1
ATOM 660 C C . MET A 1 86 ? 7.334 18.167 -23.393 1.00 80.12 86 MET A C 1
ATOM 662 O O . MET A 1 86 ? 6.433 18.733 -24.008 1.00 80.12 86 MET A O 1
ATOM 666 N N . PHE A 1 87 ? 7.166 16.976 -22.817 1.00 66.56 87 PHE A N 1
ATOM 667 C CA . PHE A 1 87 ? 5.886 16.298 -22.678 1.00 66.56 87 PHE A CA 1
ATOM 668 C C . PHE A 1 87 ? 5.582 16.211 -21.182 1.00 66.56 87 PHE A C 1
ATOM 670 O O . PHE A 1 87 ? 6.399 15.722 -20.408 1.00 66.56 87 PHE A O 1
ATOM 677 N N . SER A 1 88 ? 4.415 16.671 -20.726 1.00 56.53 88 SER A N 1
ATOM 678 C CA . SER A 1 88 ? 3.982 16.268 -19.386 1.00 56.53 88 SER A CA 1
ATOM 679 C C . SER A 1 88 ? 3.929 14.741 -19.397 1.00 56.53 88 SER A C 1
ATOM 681 O O . SER A 1 88 ? 3.322 14.169 -20.298 1.00 56.53 88 SER A O 1
ATOM 683 N N . ALA A 1 89 ? 4.645 14.095 -18.474 1.00 52.66 89 ALA A N 1
ATOM 684 C CA . ALA A 1 89 ? 4.844 12.648 -18.388 1.00 52.66 89 ALA A CA 1
ATOM 685 C C . ALA A 1 89 ? 3.544 11.882 -18.072 1.00 52.66 89 ALA A C 1
ATOM 687 O O . ALA A 1 89 ? 3.425 11.173 -17.078 1.00 52.66 89 ALA A O 1
ATOM 688 N N . ILE A 1 90 ? 2.532 12.063 -18.908 1.00 46.12 90 ILE A N 1
ATOM 689 C CA . ILE A 1 90 ? 1.301 11.306 -18.929 1.00 46.12 90 ILE A CA 1
ATOM 690 C C . ILE A 1 90 ? 1.528 10.234 -19.986 1.00 46.12 90 ILE A C 1
ATOM 692 O O . ILE A 1 90 ? 1.589 10.545 -21.172 1.00 46.12 90 ILE A O 1
ATOM 696 N N . ARG A 1 91 ? 1.603 8.983 -19.527 1.00 46.94 91 ARG A N 1
ATOM 697 C CA . ARG A 1 91 ? 1.736 7.734 -20.299 1.00 46.94 91 ARG A CA 1
ATOM 698 C C . ARG A 1 91 ? 3.149 7.325 -20.661 1.00 46.94 91 ARG A C 1
ATOM 700 O O . ARG A 1 91 ? 3.505 7.276 -21.832 1.00 46.94 91 ARG A O 1
ATOM 707 N N . LEU A 1 92 ? 3.875 6.890 -19.647 1.00 46.75 92 LEU A N 1
ATOM 708 C CA . LEU A 1 92 ? 4.608 5.635 -19.744 1.00 46.75 92 LEU A CA 1
ATOM 709 C C . LEU A 1 92 ? 4.296 4.913 -18.430 1.00 46.75 92 LEU A C 1
ATOM 711 O O . LEU A 1 92 ? 4.756 5.367 -17.385 1.00 46.75 92 LEU A O 1
ATOM 715 N N . TRP A 1 93 ? 3.359 3.964 -18.472 1.00 51.06 93 TRP A N 1
ATOM 716 C CA . TRP A 1 93 ? 2.979 3.164 -17.307 1.00 51.06 93 TRP A CA 1
ATOM 717 C C . TRP A 1 93 ? 4.151 2.285 -16.852 1.00 51.06 93 TRP A C 1
ATOM 719 O O . TRP A 1 93 ? 4.991 1.937 -17.717 1.00 51.06 93 TRP A O 1
#

Foldseek 3Di:
DDLLVVLVVCLVVVAQEEEDAAALDQVCVVVSQVNNVVSNHHYWTWHQYADPVRDTDIDTHHDPVVRVVSSVVSVVPPDDDDDDVVDPPDDDD

Sequence (93 aa):
MSPVNIVTRAAQMGLGLIAVTDHNCTLHGPLTRSLAARKGIYCLFGAEVNTREEIHCLCLVDTEEQRLALQDYIEQNITRIPNNPMFSAIRLW